Protein AF-Q5BWB6-F1 (afdb_monomer_lite)

Foldseek 3Di:
DDAAEAEAEDAFPADCVVPAAEDEFQHKYWYAYDPRQFPFQKKKKKQQDDPPDDGDQQDIDIFDKDDPDPPPPPNPCRGITTMDGRRDDFAKMKMWMFRHNDPDHDDPDSPDPPPRTRYMDIYGYADKDWDQPPPPDPDPDRDIDIDDPVPAADDDDDPVPQPDPVSNVVVCVVCVVVVHDD

Secondary structure (DSSP, 8-state):
-PPPEEEEEE-TTEE-TT--EEE-TT-EEEEEEPTTTTTSB-EEEE-PPPTTPPP-TT--EEEPEE---TT--TT--TT-EEEE------EEEEEEEESBS--PPPPSSTT---TT--EEEEEEEPPPEEE------SS----PEEE-GGG-------GGGS-SGGGHHHHHHHHHHTT---

Structure (mmCIF, N/CA/C/O backbone):
data_AF-Q5BWB6-F1
#
_entry.id   AF-Q5BWB6-F1
#
loop_
_atom_site.group_PDB
_atom_site.id
_atom_site.type_symbol
_atom_site.label_atom_id
_atom_site.label_alt_id
_atom_site.label_comp_id
_atom_site.label_asym_id
_atom_site.label_entity_id
_atom_site.label_seq_id
_atom_site.pdbx_PDB_ins_code
_atom_site.Cartn_x
_atom_site.Cartn_y
_atom_site.Cartn_z
_atom_site.occupancy
_atom_site.B_iso_or_equiv
_atom_site.auth_seq_id
_atom_site.auth_comp_id
_atom_site.auth_asym_id
_atom_site.auth_atom_id
_atom_site.pdbx_PDB_model_num
ATOM 1 N N . MET A 1 1 ? 14.080 -0.595 15.690 1.00 51.91 1 MET A N 1
ATOM 2 C CA . MET A 1 1 ? 13.269 -1.670 15.074 1.00 51.91 1 MET A CA 1
ATOM 3 C C . MET A 1 1 ? 13.956 -2.120 13.797 1.00 51.91 1 MET A C 1
ATOM 5 O O . MET A 1 1 ? 14.450 -1.269 13.067 1.00 51.91 1 MET A O 1
ATOM 9 N N . LYS A 1 2 ? 14.056 -3.432 13.559 1.00 59.72 2 LYS A N 1
ATOM 10 C CA . LYS A 1 2 ? 14.642 -3.988 12.332 1.00 59.72 2 LYS A CA 1
ATOM 11 C C . LYS A 1 2 ? 13.669 -3.706 11.182 1.00 59.72 2 LYS A C 1
ATOM 13 O O . LYS A 1 2 ? 12.521 -4.125 11.273 1.00 59.72 2 LYS A O 1
ATOM 18 N N . LYS A 1 3 ? 14.094 -2.961 10.158 1.00 76.19 3 LYS A N 1
ATOM 19 C CA . LYS A 1 3 ? 13.274 -2.755 8.955 1.00 76.19 3 LYS A CA 1
ATOM 20 C C . LYS A 1 3 ? 13.173 -4.086 8.219 1.00 76.19 3 LYS A C 1
ATOM 22 O O . LYS A 1 3 ? 14.201 -4.681 7.898 1.00 76.19 3 LYS A O 1
ATOM 27 N N . THR A 1 4 ? 11.954 -4.560 7.997 1.00 88.75 4 THR A N 1
ATOM 28 C CA . THR A 1 4 ? 11.714 -5.768 7.207 1.00 88.75 4 THR A CA 1
ATOM 29 C C . THR A 1 4 ? 11.654 -5.378 5.740 1.00 88.75 4 THR A C 1
ATOM 31 O O . THR A 1 4 ? 10.950 -4.435 5.374 1.00 88.75 4 THR A O 1
ATOM 34 N N . VAL A 1 5 ? 12.408 -6.098 4.914 1.00 91.69 5 VAL A N 1
ATOM 35 C CA . VAL A 1 5 ? 12.362 -5.961 3.459 1.00 91.69 5 VAL A CA 1
ATOM 36 C C . VAL A 1 5 ? 11.399 -7.014 2.927 1.00 91.69 5 VAL A C 1
ATOM 38 O O . VAL A 1 5 ? 11.580 -8.203 3.184 1.00 91.69 5 VAL A O 1
ATOM 41 N N . LEU A 1 6 ? 10.357 -6.568 2.236 1.00 93.38 6 LEU A N 1
ATOM 42 C CA . LEU A 1 6 ? 9.394 -7.417 1.546 1.00 93.38 6 LEU A CA 1
ATOM 43 C C . LEU A 1 6 ? 9.724 -7.417 0.060 1.00 93.38 6 LEU A C 1
ATOM 45 O O . LEU A 1 6 ? 9.994 -6.361 -0.507 1.00 93.38 6 LEU A O 1
ATOM 49 N N . GLN A 1 7 ? 9.683 -8.587 -0.564 1.00 93.81 7 GLN A N 1
ATOM 50 C CA . GLN A 1 7 ? 9.928 -8.735 -1.992 1.00 93.81 7 GLN A CA 1
ATOM 51 C C . GLN A 1 7 ? 8.616 -9.014 -2.715 1.00 93.81 7 GLN A C 1
ATOM 53 O O . GLN A 1 7 ? 7.799 -9.814 -2.258 1.00 93.81 7 GLN A O 1
ATOM 58 N N . TYR A 1 8 ? 8.425 -8.330 -3.834 1.00 93.44 8 TYR A N 1
ATOM 59 C CA . TYR A 1 8 ? 7.249 -8.418 -4.675 1.00 93.44 8 TYR A CA 1
ATOM 60 C C . TYR A 1 8 ? 7.669 -8.679 -6.115 1.00 93.44 8 TYR A C 1
ATOM 62 O O . TYR A 1 8 ? 8.419 -7.891 -6.679 1.00 93.44 8 TYR A O 1
ATOM 70 N N . LEU A 1 9 ? 7.203 -9.772 -6.708 1.00 94.31 9 LEU A N 1
ATOM 71 C CA . LEU A 1 9 ? 7.600 -10.160 -8.058 1.00 94.31 9 LEU A CA 1
ATOM 72 C C . LEU A 1 9 ? 6.699 -9.486 -9.105 1.00 94.31 9 LEU A C 1
ATOM 74 O O . LEU A 1 9 ? 5.478 -9.603 -9.032 1.00 94.31 9 LEU A O 1
ATOM 78 N N . LEU A 1 10 ? 7.304 -8.806 -10.077 1.00 94.44 10 LEU A N 1
ATOM 79 C CA . LEU A 1 10 ? 6.644 -8.209 -11.238 1.00 94.44 10 LEU A CA 1
ATOM 80 C C . LEU A 1 10 ? 6.817 -9.123 -12.447 1.00 94.44 10 LEU A C 1
ATOM 82 O O . LEU A 1 10 ? 7.947 -9.469 -12.763 1.00 94.44 10 LEU A O 1
ATOM 86 N N . TYR A 1 11 ? 5.741 -9.454 -13.157 1.00 94.00 11 TYR A N 1
ATOM 87 C CA . TYR A 1 11 ? 5.788 -10.262 -14.381 1.00 94.00 11 TYR A CA 1
ATOM 88 C C . TYR A 1 11 ? 4.931 -9.646 -15.491 1.00 94.00 11 TYR A C 1
ATOM 90 O O . TYR A 1 11 ? 4.009 -8.874 -15.227 1.00 94.00 11 TYR A O 1
ATOM 98 N N . ASP A 1 12 ? 5.243 -9.961 -16.744 1.00 92.56 12 ASP A N 1
ATOM 99 C CA . ASP A 1 12 ? 4.499 -9.454 -17.902 1.00 92.56 12 ASP A CA 1
ATOM 100 C C . ASP A 1 12 ? 3.038 -9.939 -17.903 1.00 92.56 12 ASP A C 1
ATOM 102 O O . ASP A 1 12 ? 2.755 -11.113 -17.661 1.00 92.56 12 ASP A O 1
ATOM 106 N N . GLY A 1 13 ? 2.097 -9.030 -18.163 1.00 89.50 13 GLY A N 1
ATOM 107 C CA . GLY A 1 13 ? 0.658 -9.292 -18.089 1.00 89.50 13 GLY A CA 1
ATOM 108 C C . GLY A 1 13 ? 0.094 -9.351 -16.665 1.00 89.50 13 GLY A C 1
ATOM 109 O O . GLY A 1 13 ? -1.034 -9.810 -16.477 1.00 89.50 13 GLY A O 1
ATOM 110 N N . MET A 1 14 ? 0.850 -8.913 -15.651 1.00 89.44 14 MET A N 1
ATOM 111 C CA . MET A 1 14 ? 0.393 -8.943 -14.263 1.00 89.44 14 MET A CA 1
ATOM 112 C C . MET A 1 14 ? -0.853 -8.076 -14.047 1.00 89.44 14 MET A C 1
ATOM 114 O O . MET A 1 14 ? -0.854 -6.875 -14.320 1.00 89.44 14 MET A O 1
ATOM 118 N N . ASN A 1 15 ? -1.881 -8.690 -13.463 1.00 87.69 15 ASN A N 1
ATOM 119 C CA . ASN A 1 15 ? -3.049 -8.017 -12.912 1.00 87.69 15 ASN A CA 1
ATOM 120 C C . ASN A 1 15 ? -3.309 -8.577 -11.508 1.00 87.69 15 ASN A C 1
ATOM 122 O O . ASN A 1 15 ? -3.576 -9.768 -11.344 1.00 87.69 15 ASN A O 1
ATOM 126 N N . THR A 1 16 ? -3.225 -7.723 -10.488 1.00 84.75 16 THR A N 1
ATOM 127 C CA . THR A 1 16 ? -3.430 -8.132 -9.090 1.00 84.75 16 THR A CA 1
ATOM 128 C C . THR A 1 16 ? -4.872 -7.970 -8.610 1.00 84.75 16 THR A C 1
ATOM 130 O O . THR A 1 16 ? -5.113 -7.917 -7.402 1.00 84.75 16 THR A O 1
ATOM 133 N N . GLU A 1 17 ? -5.847 -7.826 -9.507 1.00 82.19 17 GLU A N 1
ATOM 134 C CA . GLU A 1 17 ? -7.258 -7.821 -9.128 1.00 82.19 17 GLU A CA 1
ATOM 135 C C . GLU A 1 17 ? -7.615 -9.099 -8.350 1.00 82.19 17 GLU A C 1
ATOM 137 O O . GLU A 1 17 ? -7.312 -10.219 -8.753 1.00 82.19 17 GLU A O 1
ATOM 142 N N . GLY A 1 18 ? -8.222 -8.927 -7.173 1.00 80.06 18 GLY A N 1
ATOM 143 C CA . GLY A 1 18 ? -8.537 -10.031 -6.259 1.00 80.06 18 GLY A CA 1
ATOM 144 C C . GLY A 1 18 ? -7.373 -10.509 -5.381 1.00 80.06 18 GLY A C 1
ATOM 145 O O . GLY A 1 18 ? -7.599 -11.314 -4.480 1.00 80.06 18 GLY A O 1
ATOM 146 N N . GLN A 1 19 ? -6.155 -9.993 -5.571 1.00 86.25 19 GLN A N 1
ATOM 147 C CA . GLN A 1 19 ? -5.011 -10.252 -4.694 1.00 86.25 19 GLN A CA 1
ATOM 148 C C . GLN A 1 19 ? -4.751 -9.058 -3.771 1.00 86.25 19 GLN A C 1
ATOM 150 O O . GLN A 1 19 ? -4.897 -7.899 -4.159 1.00 86.25 19 GLN A O 1
ATOM 155 N N . LEU A 1 20 ? -4.363 -9.340 -2.525 1.00 83.06 20 LEU A N 1
ATOM 156 C CA . LEU A 1 20 ? -4.144 -8.315 -1.509 1.00 83.06 20 LEU A CA 1
ATOM 157 C C . LEU A 1 20 ? -2.726 -8.397 -0.947 1.00 83.06 20 LEU A C 1
ATOM 159 O O . LEU A 1 20 ? -2.406 -9.293 -0.167 1.00 83.06 20 LEU A O 1
ATOM 163 N N . PHE A 1 21 ? -1.900 -7.413 -1.291 1.00 88.56 21 PHE A N 1
ATOM 164 C CA . PHE A 1 21 ? -0.529 -7.308 -0.799 1.00 88.56 21 PHE A CA 1
ATOM 165 C C . PHE A 1 21 ? -0.454 -6.328 0.364 1.00 88.56 21 PHE A C 1
ATOM 167 O O . PHE A 1 21 ? -0.548 -5.117 0.175 1.00 88.56 21 PHE A O 1
ATOM 174 N N . ARG A 1 22 ? -0.325 -6.867 1.581 1.00 90.31 22 ARG A N 1
ATOM 175 C CA . ARG A 1 22 ? -0.344 -6.095 2.830 1.00 90.31 22 ARG A CA 1
ATOM 176 C C . ARG A 1 22 ? 1.064 -5.790 3.313 1.00 90.31 22 ARG A C 1
ATOM 178 O O . ARG A 1 22 ? 1.912 -6.676 3.385 1.00 90.31 22 ARG A O 1
ATOM 185 N N . ILE A 1 23 ? 1.294 -4.538 3.678 1.00 92.00 23 ILE A N 1
ATOM 186 C CA . ILE A 1 23 ? 2.577 -4.014 4.136 1.00 92.00 23 ILE A CA 1
ATOM 187 C C . ILE A 1 23 ? 2.344 -3.277 5.455 1.00 92.00 23 ILE A C 1
ATOM 189 O O . ILE A 1 23 ? 1.376 -2.534 5.594 1.00 92.00 23 ILE A O 1
ATOM 193 N N . LYS A 1 24 ? 3.245 -3.454 6.423 1.00 88.50 24 LYS A N 1
ATOM 194 C CA . LYS A 1 24 ? 3.260 -2.646 7.649 1.00 88.50 24 LYS A CA 1
ATOM 195 C C . LYS A 1 24 ? 4.065 -1.365 7.438 1.00 88.50 24 LYS A C 1
ATOM 197 O O . LYS A 1 24 ? 4.973 -1.334 6.605 1.00 88.50 24 LYS A O 1
ATOM 202 N N . LYS A 1 25 ? 3.766 -0.322 8.213 1.00 87.31 25 LYS A N 1
ATOM 203 C CA . LYS A 1 25 ? 4.573 0.907 8.224 1.00 87.31 25 LYS A CA 1
ATOM 204 C C . LYS A 1 25 ? 6.036 0.606 8.560 1.00 87.31 25 LYS A C 1
ATOM 206 O O . LYS A 1 25 ? 6.346 -0.413 9.172 1.00 87.31 25 LYS A O 1
ATOM 211 N N . ASP A 1 26 ? 6.929 1.480 8.108 1.00 86.31 26 ASP A N 1
ATOM 212 C CA . ASP A 1 26 ? 8.390 1.377 8.253 1.00 86.31 26 ASP A CA 1
ATOM 213 C C . ASP A 1 26 ? 9.072 0.184 7.551 1.00 86.31 26 ASP A C 1
ATOM 215 O O . ASP A 1 26 ? 10.309 0.106 7.542 1.00 86.31 26 ASP A O 1
ATOM 219 N N . ASN A 1 27 ? 8.312 -0.707 6.906 1.00 90.44 27 ASN A N 1
ATOM 220 C CA . ASN A 1 27 ? 8.870 -1.716 6.011 1.00 90.44 27 ASN A CA 1
ATOM 221 C C . ASN A 1 27 ? 9.424 -1.078 4.729 1.00 90.44 27 ASN A C 1
ATOM 223 O O . ASN A 1 27 ? 9.098 0.053 4.358 1.00 90.44 27 ASN A O 1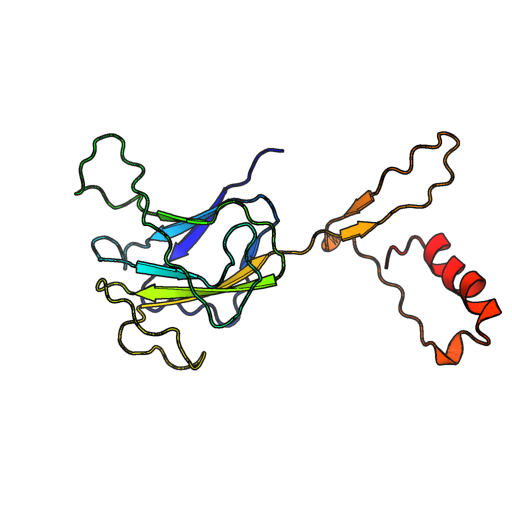
ATOM 227 N N . VAL A 1 28 ? 10.267 -1.844 4.043 1.00 93.38 28 VAL A N 1
ATOM 228 C CA . VAL A 1 28 ? 10.767 -1.528 2.704 1.00 93.38 28 VAL A CA 1
ATOM 229 C C . VAL A 1 28 ? 10.202 -2.560 1.739 1.00 93.38 28 VAL A C 1
ATOM 231 O O . VAL A 1 28 ? 10.162 -3.743 2.073 1.00 93.38 28 VAL A O 1
ATOM 234 N N . VAL A 1 29 ? 9.763 -2.123 0.560 1.00 95.00 29 VAL A N 1
ATOM 235 C CA . VAL A 1 29 ? 9.280 -3.026 -0.493 1.00 95.00 29 VAL A CA 1
ATOM 236 C C . VAL A 1 29 ? 10.232 -2.981 -1.673 1.00 95.00 29 VAL A C 1
ATOM 238 O O . VAL A 1 29 ? 10.532 -1.903 -2.188 1.00 95.00 29 VAL A O 1
ATOM 241 N N . HIS A 1 30 ? 10.690 -4.154 -2.091 1.00 95.69 30 HIS A N 1
ATOM 242 C CA . HIS A 1 30 ? 11.462 -4.379 -3.305 1.00 95.69 30 HIS A CA 1
ATOM 243 C C . HIS A 1 30 ? 10.555 -5.017 -4.345 1.00 95.69 30 HIS A C 1
ATOM 245 O O . HIS A 1 30 ? 10.078 -6.130 -4.145 1.00 95.69 30 HIS A O 1
ATOM 251 N N . PHE A 1 31 ? 10.316 -4.316 -5.445 1.00 95.56 31 PHE A N 1
ATOM 252 C CA . PHE A 1 31 ? 9.642 -4.867 -6.611 1.00 95.56 31 PHE A CA 1
ATOM 253 C C . PHE A 1 31 ? 10.703 -5.458 -7.539 1.00 95.56 31 PHE A C 1
ATOM 255 O O . PHE A 1 31 ? 11.465 -4.715 -8.155 1.00 95.56 31 PHE A O 1
ATOM 262 N N . ILE A 1 32 ? 10.788 -6.782 -7.579 1.00 94.94 32 ILE A N 1
ATOM 263 C CA . ILE A 1 32 ? 11.793 -7.552 -8.313 1.00 94.94 32 ILE A CA 1
ATOM 264 C C . ILE A 1 32 ? 11.220 -7.951 -9.667 1.00 94.94 32 ILE A C 1
ATOM 266 O O . ILE A 1 32 ? 1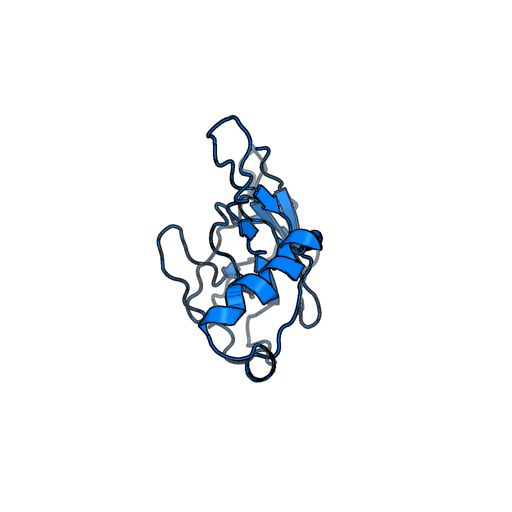0.041 -8.290 -9.769 1.00 94.94 32 ILE A O 1
ATOM 270 N N . LEU A 1 33 ? 12.054 -7.913 -10.699 1.00 93.88 33 LEU A N 1
ATOM 271 C CA . LEU A 1 33 ? 11.676 -8.328 -12.044 1.00 93.88 33 LEU A CA 1
ATOM 272 C C . LEU A 1 33 ? 11.672 -9.859 -12.160 1.00 93.88 33 LEU A C 1
ATOM 274 O O . LEU A 1 33 ? 12.647 -10.519 -11.812 1.00 93.88 33 LEU A O 1
ATOM 278 N N . ASP A 1 34 ? 10.581 -10.421 -12.668 1.00 93.94 34 ASP A N 1
ATOM 279 C CA . ASP A 1 34 ? 10.514 -11.808 -13.126 1.00 93.94 34 ASP A CA 1
ATOM 280 C C . ASP A 1 34 ? 11.285 -11.995 -14.439 1.00 93.94 34 ASP A C 1
ATOM 282 O O . ASP A 1 34 ? 11.522 -11.036 -15.174 1.00 93.94 34 ASP A O 1
ATOM 286 N N . VAL A 1 35 ? 11.602 -13.249 -14.778 1.00 91.00 35 VAL A N 1
ATOM 287 C CA . VAL A 1 35 ? 12.258 -13.646 -16.035 1.00 91.00 35 VAL A CA 1
ATOM 288 C C . VAL A 1 35 ? 11.597 -13.065 -17.288 1.00 91.00 35 VAL A C 1
ATOM 290 O O . VAL A 1 35 ? 12.292 -12.792 -18.262 1.00 91.00 35 VAL A O 1
ATOM 293 N N . SER A 1 36 ? 10.282 -12.829 -17.259 1.00 91.75 36 SER A N 1
ATOM 294 C CA . SER A 1 36 ? 9.526 -12.196 -18.349 1.00 91.75 36 SER A CA 1
ATOM 295 C C . SER A 1 36 ? 9.876 -10.722 -18.603 1.00 91.75 36 SER A C 1
ATOM 297 O O . SER A 1 36 ? 9.576 -10.204 -19.678 1.00 91.75 36 SER A O 1
ATOM 299 N N . LEU A 1 37 ? 10.510 -10.045 -17.643 1.00 90.94 37 LEU A N 1
ATOM 300 C CA . LEU A 1 37 ? 10.859 -8.622 -17.695 1.00 90.94 37 LEU A CA 1
ATOM 301 C C . LEU A 1 37 ? 12.376 -8.370 -17.710 1.00 90.94 37 LEU A C 1
ATOM 303 O O . LEU A 1 37 ? 12.812 -7.223 -17.831 1.00 90.94 37 LEU A O 1
ATOM 307 N N . ILE A 1 38 ? 13.198 -9.414 -17.586 1.00 88.06 38 ILE A N 1
ATOM 308 C CA . ILE A 1 38 ? 14.660 -9.284 -17.597 1.00 88.06 38 ILE A CA 1
ATOM 309 C C . ILE A 1 38 ? 15.131 -8.863 -18.993 1.00 88.06 38 ILE A C 1
ATOM 311 O O . ILE A 1 38 ? 14.723 -9.423 -20.007 1.00 88.06 38 ILE A O 1
ATOM 315 N N . GLY A 1 39 ? 16.007 -7.858 -19.047 1.00 84.94 39 GLY A N 1
ATOM 316 C CA . GLY A 1 39 ? 16.492 -7.270 -20.300 1.00 84.94 39 GLY A CA 1
ATOM 317 C C . GLY A 1 39 ? 15.518 -6.285 -20.958 1.00 84.94 39 GLY A C 1
ATOM 318 O O . GLY A 1 39 ? 15.886 -5.636 -21.937 1.00 84.94 39 GLY A O 1
ATOM 319 N N . CYS A 1 40 ? 14.306 -6.124 -20.419 1.00 89.62 40 CYS A N 1
ATOM 320 C CA . CYS A 1 40 ? 13.370 -5.087 -20.837 1.00 89.62 40 CYS A CA 1
ATOM 321 C C . CYS A 1 40 ? 13.711 -3.730 -20.198 1.00 89.6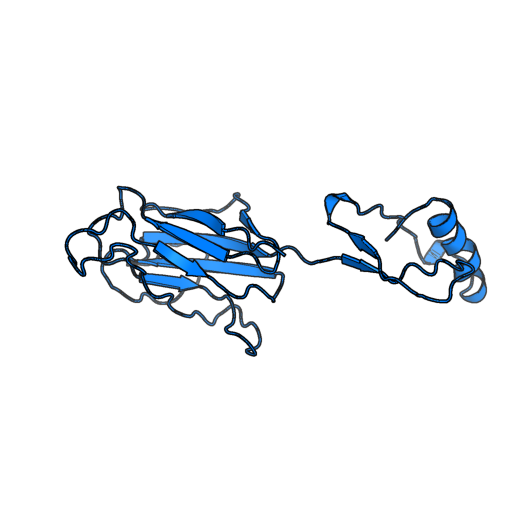2 40 CYS A C 1
ATOM 323 O O . CYS A 1 40 ? 14.306 -3.654 -19.121 1.00 89.62 40 CYS A O 1
ATOM 325 N N . ASN A 1 41 ? 13.288 -2.638 -20.842 1.00 90.94 41 ASN A N 1
ATOM 326 C CA . ASN A 1 41 ? 13.421 -1.293 -20.286 1.00 90.94 41 ASN A CA 1
ATOM 327 C C . ASN A 1 41 ? 12.209 -0.989 -19.394 1.00 90.94 41 ASN A C 1
ATOM 329 O O . ASN A 1 41 ? 11.256 -0.331 -19.811 1.00 90.94 41 ASN A O 1
ATOM 333 N N . VAL A 1 42 ? 12.210 -1.553 -18.185 1.00 93.44 42 VAL A N 1
ATOM 334 C CA . VAL A 1 42 ? 11.065 -1.455 -17.276 1.00 93.44 42 VAL A CA 1
ATOM 335 C C . VAL A 1 42 ? 11.025 -0.088 -16.599 1.00 93.44 42 VAL A C 1
ATOM 337 O O . VAL A 1 42 ? 12.012 0.338 -16.000 1.00 93.44 42 VAL A O 1
ATOM 340 N N . ARG A 1 43 ? 9.864 0.573 -16.631 1.00 95.19 43 ARG A N 1
ATOM 341 C CA . ARG A 1 43 ? 9.599 1.802 -15.863 1.00 95.19 43 ARG A CA 1
ATOM 342 C C . ARG A 1 43 ? 8.422 1.588 -14.935 1.00 95.19 43 ARG A C 1
ATOM 344 O O . ARG A 1 43 ? 7.388 1.088 -15.367 1.00 95.19 43 ARG A O 1
ATOM 351 N N . PHE A 1 44 ? 8.577 1.963 -13.669 1.00 96.00 44 PHE A N 1
ATOM 352 C CA . PHE A 1 44 ? 7.617 1.659 -12.612 1.00 96.00 44 PHE A CA 1
ATOM 353 C C . PHE A 1 44 ? 7.025 2.929 -12.019 1.00 96.00 44 PHE A C 1
ATOM 355 O O . PHE A 1 44 ? 7.755 3.814 -11.575 1.00 96.00 44 PHE A O 1
ATOM 362 N N . PHE A 1 45 ? 5.700 2.985 -11.937 1.00 95.81 45 PHE A N 1
ATOM 363 C CA . PHE A 1 45 ? 4.953 4.146 -11.476 1.00 95.81 45 PHE A CA 1
ATOM 364 C C . PHE A 1 45 ? 4.026 3.765 -10.326 1.00 95.81 45 PHE A C 1
ATOM 366 O O . PHE A 1 45 ? 3.324 2.759 -10.387 1.00 95.81 45 PHE A O 1
ATOM 373 N N . ILE A 1 46 ? 3.979 4.587 -9.279 1.00 95.38 46 ILE A N 1
ATOM 374 C CA . ILE A 1 46 ? 3.145 4.352 -8.095 1.00 95.38 46 ILE A CA 1
ATOM 375 C C . ILE A 1 46 ? 2.537 5.657 -7.584 1.00 95.38 46 ILE A C 1
ATOM 377 O O . ILE A 1 46 ? 3.199 6.692 -7.580 1.00 95.38 46 ILE A O 1
ATOM 381 N N . ASN A 1 47 ? 1.293 5.614 -7.108 1.00 94.88 47 ASN A N 1
ATOM 382 C CA . ASN A 1 47 ? 0.617 6.780 -6.519 1.00 94.88 47 ASN A CA 1
ATOM 383 C C . ASN A 1 47 ? 0.849 6.941 -5.006 1.00 94.88 47 ASN A C 1
ATOM 385 O O . ASN A 1 47 ? 0.115 7.653 -4.317 1.00 94.88 47 ASN A O 1
ATOM 389 N N . TYR A 1 48 ? 1.857 6.258 -4.465 1.00 94.94 48 TYR A N 1
ATOM 390 C CA . TYR A 1 48 ? 2.271 6.441 -3.083 1.00 94.94 48 TYR A CA 1
ATOM 391 C C . TYR A 1 48 ? 2.938 7.819 -2.943 1.00 94.94 48 TYR A C 1
ATOM 393 O O . TYR A 1 48 ? 3.886 8.095 -3.689 1.00 94.94 48 TYR A O 1
ATOM 401 N N . PRO A 1 49 ? 2.472 8.678 -2.016 1.00 92.94 49 PRO A N 1
ATOM 402 C CA . PRO A 1 49 ? 2.956 10.046 -1.906 1.00 92.94 49 PRO A CA 1
ATOM 403 C C . PRO A 1 49 ? 4.416 10.069 -1.468 1.00 92.94 49 PRO A C 1
ATOM 405 O O . PRO A 1 49 ? 4.866 9.222 -0.694 1.00 92.94 49 PRO A O 1
ATOM 408 N N . ASP A 1 50 ? 5.157 11.069 -1.931 1.00 88.44 50 ASP A N 1
ATOM 409 C CA . ASP A 1 50 ? 6.486 11.298 -1.386 1.00 88.44 50 ASP A CA 1
ATOM 410 C C . ASP A 1 50 ? 6.415 11.873 0.037 1.00 88.44 50 ASP A C 1
ATOM 412 O O . ASP A 1 50 ? 5.370 12.350 0.492 1.00 88.44 50 ASP A O 1
ATOM 416 N N . SER A 1 51 ? 7.528 11.809 0.767 1.00 84.88 51 SER A N 1
ATOM 417 C CA . SER A 1 51 ? 7.574 12.248 2.163 1.00 84.88 51 SER A CA 1
ATOM 418 C C . SER A 1 51 ? 7.131 13.709 2.308 1.00 84.88 51 SER A C 1
ATOM 420 O O . SER A 1 51 ? 7.736 14.611 1.739 1.00 84.88 51 SER A O 1
ATOM 422 N N . GLY A 1 52 ? 6.091 13.946 3.113 1.00 82.56 52 GLY A N 1
ATOM 423 C CA . GLY A 1 52 ? 5.545 15.285 3.362 1.00 82.56 52 GLY A CA 1
ATOM 424 C C . GLY A 1 52 ? 4.526 15.775 2.326 1.00 82.56 52 GLY A C 1
ATOM 425 O O . GLY A 1 52 ? 3.991 16.868 2.490 1.00 82.56 52 GLY A O 1
ATOM 426 N N . VAL A 1 53 ? 4.212 14.979 1.298 1.00 88.25 53 VAL A N 1
ATOM 427 C CA . VAL A 1 53 ? 3.197 15.310 0.288 1.00 88.25 53 VAL A CA 1
ATOM 428 C C . VAL A 1 53 ? 1.856 14.661 0.643 1.00 88.25 53 VAL A C 1
ATOM 430 O O . VAL A 1 53 ? 1.789 13.522 1.107 1.00 88.25 53 VAL A O 1
ATOM 433 N N . SER A 1 54 ? 0.754 15.379 0.419 1.00 91.19 54 SER A N 1
ATOM 434 C CA . SER A 1 54 ? -0.594 14.824 0.571 1.00 91.19 54 SER A CA 1
ATOM 435 C C . SER A 1 54 ? -0.876 13.764 -0.497 1.00 91.19 54 SER A C 1
ATOM 437 O O . SER A 1 54 ? -0.620 13.997 -1.678 1.00 91.19 54 SER A O 1
ATOM 439 N N . PHE A 1 55 ? -1.482 12.642 -0.112 1.00 93.88 55 PHE A N 1
ATOM 440 C CA . PHE A 1 55 ? -1.897 11.617 -1.068 1.00 93.88 55 PHE A CA 1
ATOM 441 C C . PHE A 1 55 ? -2.953 12.141 -2.054 1.00 93.88 55 PHE A C 1
ATOM 443 O O . PHE A 1 55 ? -3.986 12.674 -1.647 1.00 93.88 55 PHE A O 1
ATOM 450 N N . LYS A 1 56 ? -2.720 11.907 -3.350 1.00 92.88 56 LYS A N 1
ATOM 451 C CA . LYS A 1 56 ? -3.680 12.140 -4.432 1.00 92.88 56 LYS A CA 1
ATOM 452 C C . LYS A 1 56 ? -3.726 10.917 -5.341 1.00 92.88 56 LYS A C 1
ATOM 454 O O . LYS A 1 56 ? -2.729 10.535 -5.938 1.00 92.88 56 LYS A O 1
ATOM 459 N N . ARG A 1 57 ? -4.912 10.319 -5.479 1.00 90.44 57 ARG A N 1
ATOM 460 C CA . ARG A 1 57 ? -5.107 9.043 -6.194 1.00 90.44 57 ARG A CA 1
ATOM 461 C C . ARG A 1 57 ? -4.659 9.075 -7.663 1.00 90.44 57 ARG A C 1
ATOM 463 O O . ARG A 1 57 ? -4.256 8.035 -8.176 1.00 90.44 57 ARG A O 1
ATOM 470 N N . SER A 1 58 ? -4.774 10.231 -8.315 1.00 89.81 58 SER A N 1
ATOM 471 C CA . SER A 1 58 ? -4.468 10.447 -9.734 1.00 89.81 58 SER A CA 1
ATOM 472 C C . SER A 1 58 ? -3.014 10.828 -10.012 1.00 89.81 58 SER A C 1
ATOM 474 O O . SER A 1 58 ? -2.631 10.898 -11.175 1.00 89.81 58 SER A O 1
ATOM 476 N N . GLU A 1 59 ? -2.213 11.110 -8.983 1.00 91.75 59 GLU A N 1
ATOM 477 C CA . GLU A 1 59 ? -0.819 11.519 -9.151 1.00 91.75 59 GLU A CA 1
ATOM 478 C C . GLU A 1 59 ? 0.100 10.322 -8.923 1.00 91.75 59 GLU A C 1
ATOM 480 O O . GLU A 1 59 ? 0.020 9.653 -7.895 1.00 91.75 59 GLU A O 1
ATOM 485 N N . TYR A 1 60 ? 0.968 10.055 -9.896 1.00 93.44 60 TYR A N 1
ATOM 486 C CA . TYR A 1 60 ? 1.924 8.955 -9.862 1.00 93.44 60 TYR A CA 1
ATOM 487 C C . TYR A 1 60 ? 3.337 9.510 -9.912 1.00 93.44 60 TYR A C 1
ATOM 489 O O . TYR A 1 60 ? 3.607 10.484 -10.614 1.00 93.44 60 TYR A O 1
ATOM 497 N N . ARG A 1 61 ? 4.241 8.850 -9.196 1.00 93.44 61 ARG A N 1
ATOM 498 C CA . ARG A 1 61 ? 5.678 9.074 -9.308 1.00 93.44 61 ARG A CA 1
ATOM 499 C C . ARG A 1 61 ? 6.353 7.844 -9.876 1.00 93.44 61 ARG A C 1
ATOM 501 O O . ARG A 1 61 ? 5.917 6.720 -9.627 1.00 93.44 61 ARG A O 1
ATOM 508 N N . GLU A 1 62 ? 7.433 8.075 -10.599 1.00 95.38 62 GLU A N 1
ATOM 509 C CA . GLU A 1 62 ? 8.301 7.014 -11.082 1.00 95.38 62 GLU A CA 1
ATOM 510 C C . GLU A 1 62 ? 9.271 6.583 -9.976 1.00 95.38 62 GLU A C 1
ATOM 512 O O . GLU A 1 62 ? 9.826 7.425 -9.265 1.00 95.38 62 GLU A O 1
ATOM 517 N N . LEU A 1 63 ? 9.462 5.274 -9.812 1.00 95.38 63 LEU A N 1
ATOM 518 C CA . LEU A 1 63 ? 10.534 4.727 -8.986 1.00 95.38 63 LEU A CA 1
ATOM 519 C C . LEU A 1 63 ? 11.736 4.402 -9.867 1.00 95.38 63 LEU A C 1
ATOM 521 O O . LEU A 1 63 ? 11.598 3.835 -10.949 1.00 95.38 63 LEU A O 1
ATOM 525 N N . HIS A 1 64 ? 12.928 4.724 -9.374 1.00 92.62 64 HIS A N 1
ATOM 526 C CA . HIS A 1 64 ? 14.165 4.389 -10.066 1.00 92.62 64 HIS A CA 1
ATOM 527 C C . HIS A 1 64 ? 14.502 2.906 -9.912 1.00 92.62 64 HIS A C 1
ATOM 529 O O . HIS A 1 64 ? 14.336 2.323 -8.836 1.00 92.62 64 HIS A O 1
ATOM 535 N N . LEU A 1 65 ? 14.994 2.317 -11.001 1.00 91.75 65 LEU A N 1
ATOM 536 C CA . LEU A 1 65 ? 15.511 0.958 -11.011 1.00 91.75 65 LEU A CA 1
ATOM 537 C C . LEU A 1 65 ? 16.878 0.934 -10.322 1.00 91.75 65 LEU A C 1
ATOM 539 O O . LEU A 1 65 ? 17.801 1.633 -10.739 1.00 91.75 65 LEU A O 1
ATOM 543 N N . ASN A 1 66 ? 17.008 0.126 -9.275 1.00 90.94 66 ASN A N 1
ATOM 544 C CA . ASN A 1 66 ? 18.268 -0.085 -8.578 1.00 90.94 66 ASN A CA 1
ATOM 545 C C . ASN A 1 66 ? 18.948 -1.344 -9.111 1.00 90.94 66 ASN A C 1
ATOM 547 O O . ASN A 1 66 ? 18.302 -2.380 -9.262 1.00 90.94 66 ASN A O 1
ATOM 551 N N . ASN A 1 67 ? 20.259 -1.257 -9.334 1.00 86.62 67 ASN A N 1
ATOM 552 C CA . ASN A 1 67 ? 21.110 -2.399 -9.649 1.00 86.62 67 ASN A CA 1
ATOM 553 C C . ASN A 1 67 ? 22.046 -2.656 -8.451 1.00 86.62 67 ASN A C 1
ATOM 555 O O . ASN A 1 67 ? 22.850 -1.778 -8.121 1.00 86.62 67 ASN A O 1
ATOM 559 N N . PRO A 1 68 ? 21.931 -3.804 -7.757 1.00 81.38 68 PRO A N 1
ATOM 560 C CA . PRO A 1 68 ? 22.756 -4.109 -6.591 1.00 81.38 68 PRO A CA 1
ATOM 561 C C . PRO A 1 68 ? 24.189 -4.540 -6.942 1.00 81.38 68 PRO A C 1
ATOM 563 O O . PRO A 1 68 ? 25.022 -4.615 -6.036 1.00 81.38 68 PRO A O 1
ATOM 566 N N . THR A 1 69 ? 24.503 -4.819 -8.212 1.00 77.06 69 THR A N 1
ATOM 567 C CA . THR A 1 69 ? 25.805 -5.346 -8.629 1.00 77.06 69 THR A CA 1
ATOM 568 C C . THR A 1 69 ? 26.913 -4.294 -8.425 1.00 77.06 69 THR A C 1
ATOM 570 O O . THR A 1 69 ? 26.936 -3.266 -9.108 1.00 77.06 69 THR A O 1
ATOM 573 N N . PRO A 1 70 ? 27.909 -4.542 -7.544 1.00 62.75 70 PRO A N 1
ATOM 574 C CA . PRO A 1 70 ? 28.920 -3.545 -7.162 1.00 62.75 70 PRO A CA 1
ATOM 575 C C . PRO A 1 70 ? 29.871 -3.118 -8.290 1.00 62.75 70 PRO A C 1
ATOM 577 O O . PRO A 1 70 ? 30.604 -2.143 -8.151 1.00 62.75 70 PRO A O 1
ATOM 580 N N . SER A 1 71 ? 29.925 -3.872 -9.392 1.00 61.62 71 SER A N 1
ATOM 581 C CA . SER A 1 71 ? 30.949 -3.720 -10.434 1.00 61.62 71 SER A CA 1
ATOM 582 C C . SER A 1 71 ? 30.576 -2.779 -11.584 1.00 61.62 71 SER A C 1
ATOM 584 O O . SER A 1 71 ? 31.325 -2.718 -12.556 1.00 61.62 71 SER A O 1
ATOM 586 N N . GLY A 1 72 ? 29.436 -2.078 -11.533 1.00 54.97 72 GLY A N 1
ATOM 587 C CA . GLY A 1 72 ? 29.034 -1.133 -12.590 1.00 54.97 72 GLY A CA 1
ATOM 588 C C . GLY A 1 72 ? 28.860 -1.772 -13.978 1.00 54.97 72 GLY A C 1
ATOM 589 O O . GLY A 1 72 ? 28.807 -1.076 -14.991 1.00 54.97 72 GLY A O 1
ATOM 590 N N . LYS A 1 73 ? 28.789 -3.108 -14.047 1.00 62.81 73 LYS A N 1
ATOM 591 C CA . LYS A 1 73 ? 28.547 -3.849 -15.283 1.00 62.81 73 LYS A CA 1
ATOM 592 C C . LYS A 1 73 ? 27.058 -3.790 -15.582 1.00 62.81 73 LYS A C 1
ATOM 594 O O . LYS A 1 73 ? 26.297 -4.624 -15.117 1.00 62.81 73 LYS A O 1
ATOM 599 N N . HIS A 1 74 ? 26.672 -2.827 -16.410 1.00 60.88 74 HIS A N 1
ATOM 600 C CA . HIS A 1 74 ? 25.288 -2.578 -16.831 1.00 60.88 74 HIS A CA 1
ATOM 601 C C . HIS A 1 74 ? 24.594 -3.783 -17.513 1.00 60.88 74 HIS A C 1
ATOM 603 O O . HIS A 1 74 ? 23.388 -3.755 -17.741 1.00 60.88 74 HIS A O 1
ATOM 609 N N . LEU A 1 75 ? 25.363 -4.823 -17.861 1.00 68.12 75 LEU A N 1
ATOM 610 C CA . LEU A 1 75 ? 24.898 -6.068 -18.476 1.00 68.12 75 LEU A CA 1
ATOM 611 C C . LEU A 1 75 ? 24.303 -7.060 -17.465 1.00 68.12 75 LEU A C 1
ATOM 613 O O . LEU A 1 75 ? 23.528 -7.926 -17.860 1.00 68.12 75 LEU A O 1
ATOM 617 N N . ASP A 1 76 ? 24.661 -6.952 -16.184 1.00 74.19 76 ASP A N 1
ATOM 618 C CA . ASP A 1 76 ? 24.111 -7.802 -15.130 1.00 74.19 76 ASP A CA 1
ATOM 619 C C . ASP A 1 76 ? 22.866 -7.134 -14.540 1.00 74.19 76 ASP A C 1
ATOM 621 O O . ASP A 1 76 ? 22.965 -6.167 -13.787 1.00 74.19 76 ASP A O 1
ATOM 625 N N . CYS A 1 77 ? 21.691 -7.585 -14.978 1.00 74.56 77 CYS A N 1
ATOM 626 C CA . CYS A 1 77 ? 20.398 -6.966 -14.671 1.00 74.56 77 CYS A CA 1
ATOM 627 C C . CYS A 1 77 ? 19.401 -7.924 -14.002 1.00 74.56 77 CYS A C 1
ATOM 629 O O . CYS A 1 77 ? 18.237 -7.562 -13.828 1.00 74.56 77 CYS A O 1
ATOM 631 N N . PHE A 1 78 ? 19.846 -9.127 -13.626 1.00 80.69 78 PHE A N 1
ATOM 632 C CA . PHE A 1 78 ? 18.991 -10.173 -13.056 1.00 80.69 78 PHE A CA 1
ATOM 633 C C . PHE A 1 78 ? 18.483 -9.820 -11.655 1.00 80.69 78 PHE A C 1
ATOM 635 O O . PHE A 1 78 ? 17.355 -10.154 -11.312 1.00 80.69 78 PHE A O 1
ATOM 642 N N . ASP A 1 79 ? 19.285 -9.081 -10.886 1.00 85.69 79 ASP A N 1
ATOM 643 C CA . ASP A 1 79 ? 18.962 -8.683 -9.514 1.00 85.69 79 ASP A CA 1
ATOM 644 C C . ASP A 1 79 ? 18.392 -7.258 -9.427 1.00 85.69 79 ASP A C 1
ATOM 646 O O . ASP A 1 79 ? 18.350 -6.664 -8.348 1.00 85.69 79 ASP A O 1
ATOM 650 N N . ASN A 1 80 ? 17.980 -6.665 -10.551 1.00 90.56 80 ASN A N 1
ATOM 651 C CA . ASN A 1 80 ? 17.429 -5.315 -10.553 1.00 90.56 80 ASN A CA 1
ATOM 652 C C . ASN A 1 80 ? 16.073 -5.261 -9.830 1.00 90.56 80 ASN A C 1
ATOM 654 O O . ASN A 1 80 ? 15.218 -6.135 -9.993 1.00 90.56 80 ASN A O 1
ATOM 658 N N . TYR A 1 81 ? 15.846 -4.189 -9.070 1.00 94.12 81 TYR A N 1
ATOM 659 C CA . TYR A 1 81 ? 14.594 -3.987 -8.339 1.00 94.12 81 TYR A CA 1
ATOM 660 C C . TYR A 1 81 ? 14.215 -2.511 -8.227 1.00 94.12 81 TYR A C 1
ATOM 662 O O . TYR A 1 81 ? 15.072 -1.628 -8.160 1.00 94.12 81 TYR A O 1
ATOM 670 N N . PHE A 1 82 ? 12.917 -2.235 -8.136 1.00 95.94 82 PHE A N 1
ATOM 671 C CA . PHE A 1 82 ? 12.414 -0.933 -7.698 1.00 95.94 82 PHE A CA 1
ATOM 672 C C . PHE A 1 82 ? 12.200 -0.941 -6.196 1.00 95.94 82 PHE A C 1
ATOM 674 O O . PHE A 1 82 ? 11.837 -1.960 -5.610 1.00 95.94 82 PHE A O 1
ATOM 681 N N . GLU A 1 83 ? 12.396 0.204 -5.557 1.00 95.38 83 GLU A N 1
ATOM 682 C CA . GLU A 1 83 ? 12.351 0.277 -4.105 1.00 95.38 83 GLU A CA 1
ATOM 683 C C . GLU A 1 83 ? 11.401 1.357 -3.600 1.00 95.38 83 GLU A C 1
ATOM 685 O O . GLU A 1 83 ? 11.522 2.534 -3.939 1.00 95.38 83 GLU A O 1
ATOM 690 N N . LEU A 1 84 ? 10.495 0.951 -2.711 1.00 94.25 84 LEU A N 1
ATOM 691 C CA . LEU A 1 84 ? 9.654 1.850 -1.936 1.00 94.25 84 LEU A CA 1
ATOM 692 C C . LEU A 1 84 ? 10.129 1.871 -0.477 1.00 94.25 84 LEU A C 1
ATOM 694 O O . LEU A 1 84 ? 10.006 0.888 0.257 1.00 94.25 84 LEU A O 1
ATOM 698 N N . LYS A 1 85 ? 10.665 3.021 -0.063 1.00 91.88 85 LYS A N 1
ATOM 699 C CA . LYS A 1 85 ? 11.148 3.311 1.296 1.00 91.88 85 LYS A CA 1
ATOM 700 C C . LYS A 1 85 ? 10.215 4.286 2.019 1.00 91.88 85 LYS A C 1
ATOM 702 O O . LYS A 1 85 ? 9.414 4.975 1.395 1.00 91.88 85 LYS A O 1
ATOM 707 N N . ASN A 1 86 ? 10.403 4.393 3.337 1.00 88.19 86 ASN A N 1
ATOM 708 C CA . ASN A 1 86 ? 9.765 5.394 4.203 1.00 88.19 86 ASN A CA 1
ATOM 709 C C . ASN A 1 86 ? 8.227 5.349 4.149 1.00 88.19 86 ASN A C 1
ATOM 711 O O . ASN A 1 86 ? 7.557 6.369 3.986 1.00 88.19 86 ASN A O 1
ATOM 715 N N . ILE A 1 87 ? 7.673 4.143 4.286 1.00 90.50 87 ILE A N 1
ATOM 716 C CA . ILE A 1 87 ? 6.229 3.912 4.277 1.00 90.50 87 ILE A CA 1
ATOM 717 C C . ILE A 1 87 ? 5.620 4.408 5.599 1.00 90.50 87 ILE A C 1
ATOM 719 O O . ILE A 1 87 ? 5.754 3.759 6.634 1.00 90.50 87 ILE A O 1
ATOM 723 N N . SER A 1 88 ? 4.955 5.561 5.553 1.00 88.81 88 SER A N 1
ATOM 724 C CA . SER A 1 88 ? 4.360 6.267 6.695 1.00 88.81 88 SER A CA 1
ATOM 725 C C . SER A 1 88 ? 2.843 6.453 6.569 1.00 88.81 88 SER A C 1
ATOM 727 O O . SER A 1 88 ? 2.136 6.488 7.582 1.00 88.81 88 SER A O 1
ATOM 729 N N . VAL A 1 89 ? 2.326 6.539 5.340 1.00 91.31 89 VAL A N 1
ATOM 730 C CA . VAL A 1 89 ? 0.903 6.751 5.058 1.00 91.31 89 VAL A CA 1
ATOM 731 C C . VAL A 1 89 ? 0.215 5.398 4.886 1.00 91.31 89 VAL A C 1
ATOM 733 O O . VAL A 1 89 ? 0.610 4.596 4.043 1.00 91.31 89 VAL A O 1
ATOM 736 N N . CYS A 1 90 ? -0.824 5.144 5.684 1.00 91.94 90 CYS A N 1
ATOM 737 C CA . CYS A 1 90 ? -1.677 3.965 5.532 1.00 91.94 90 CYS A CA 1
ATOM 738 C C . CYS A 1 90 ? -2.735 4.188 4.446 1.00 91.94 90 CYS A C 1
ATOM 740 O O . CYS A 1 90 ? -3.249 5.296 4.291 1.00 91.94 90 CYS A O 1
ATOM 742 N N . GLY A 1 91 ? -3.088 3.132 3.719 1.00 92.69 91 GLY A N 1
ATOM 743 C CA . GLY A 1 91 ? -4.051 3.218 2.626 1.00 92.69 91 GLY A CA 1
ATOM 744 C C . GLY A 1 91 ? -3.825 2.171 1.545 1.00 92.69 91 GLY A C 1
ATOM 745 O O . GLY A 1 91 ? -3.043 1.239 1.711 1.00 92.69 91 GLY A O 1
ATOM 746 N N . SER A 1 92 ? -4.527 2.332 0.426 1.00 93.25 92 SER A N 1
ATOM 747 C CA . SER A 1 92 ? -4.375 1.494 -0.763 1.00 93.25 92 SER A CA 1
ATOM 748 C C . SER A 1 92 ? -3.773 2.322 -1.890 1.00 93.25 92 SER A C 1
ATOM 750 O O . SER A 1 92 ? -4.335 3.354 -2.272 1.00 93.25 92 SER A O 1
ATOM 752 N N . PHE A 1 93 ? -2.646 1.851 -2.413 1.00 94.19 93 PHE A N 1
ATOM 753 C CA . PHE A 1 93 ? -1.856 2.533 -3.426 1.00 94.19 93 PHE A CA 1
ATOM 754 C C . PHE A 1 93 ? -1.766 1.666 -4.672 1.00 94.19 93 PHE A C 1
ATOM 756 O O . PHE A 1 93 ? -1.517 0.465 -4.591 1.00 94.19 93 PHE A O 1
ATOM 763 N N . HIS A 1 94 ? -2.011 2.289 -5.813 1.00 94.00 94 HIS A N 1
ATOM 764 C CA . HIS A 1 94 ? -1.960 1.664 -7.121 1.00 94.00 94 HIS A CA 1
ATOM 765 C C . HIS A 1 94 ? -0.575 1.854 -7.725 1.00 94.00 94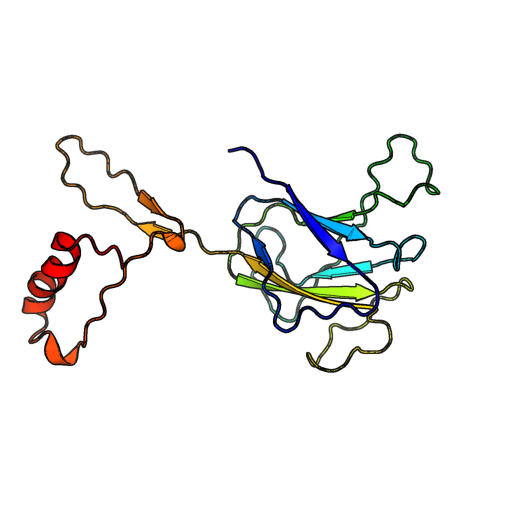 HIS A C 1
ATOM 767 O O . HIS A 1 94 ? 0.008 2.939 -7.614 1.00 94.00 94 HIS A O 1
ATOM 773 N N . PHE A 1 95 ? -0.091 0.828 -8.408 1.00 94.12 95 PHE A N 1
ATOM 774 C CA . PHE A 1 95 ? 1.108 0.899 -9.219 1.00 94.12 95 PHE A CA 1
ATOM 775 C C . PHE A 1 95 ? 0.874 0.264 -10.590 1.00 94.12 95 PHE A C 1
ATOM 777 O O . PHE A 1 95 ? 0.009 -0.594 -10.759 1.00 94.12 95 PHE A O 1
ATOM 784 N N . TYR A 1 96 ? 1.660 0.689 -11.567 1.00 94.19 96 TYR A N 1
ATOM 785 C CA . TYR A 1 96 ? 1.718 0.095 -12.897 1.00 94.19 96 TYR A CA 1
ATOM 786 C C . TYR A 1 96 ? 3.135 0.220 -13.448 1.00 94.19 96 TYR A C 1
ATOM 788 O O . TYR A 1 96 ? 3.938 1.011 -12.949 1.00 94.19 96 TYR A O 1
ATOM 796 N N . PHE A 1 97 ? 3.456 -0.564 -14.468 1.00 94.81 97 PHE A N 1
ATOM 797 C CA . PHE A 1 97 ? 4.753 -0.487 -15.125 1.00 94.81 97 PHE A CA 1
ATOM 798 C C . PHE A 1 97 ? 4.650 -0.781 -16.619 1.00 94.81 97 PHE A C 1
ATOM 800 O O . PHE A 1 97 ? 3.737 -1.475 -17.072 1.00 94.81 97 PHE A O 1
ATOM 807 N N . SER A 1 98 ? 5.599 -0.243 -17.377 1.00 94.38 98 SER A N 1
ATOM 808 C CA . SER A 1 98 ? 5.828 -0.542 -18.793 1.00 94.38 98 SER A CA 1
ATOM 809 C C . SER A 1 98 ? 7.103 -1.372 -18.939 1.00 94.38 98 SER A C 1
ATOM 811 O O . SER A 1 98 ? 7.924 -1.407 -18.023 1.00 94.38 98 SER A O 1
ATOM 813 N N . LYS A 1 99 ? 7.278 -2.051 -20.077 1.00 92.06 99 LYS A N 1
ATOM 814 C CA . LYS A 1 99 ? 8.478 -2.866 -20.376 1.00 92.06 99 LYS A CA 1
ATOM 815 C C . LYS A 1 99 ? 9.307 -2.346 -21.558 1.00 92.06 99 LYS A C 1
ATOM 817 O O . LYS A 1 99 ? 10.412 -2.819 -21.804 1.00 92.06 99 LYS A O 1
ATOM 822 N N . ASP A 1 100 ? 8.779 -1.379 -22.298 1.00 90.25 100 ASP A N 1
ATOM 823 C CA . ASP A 1 100 ? 9.360 -0.798 -23.513 1.00 90.25 100 ASP A CA 1
ATOM 824 C C . ASP A 1 100 ? 10.033 0.568 -23.271 1.00 90.25 100 ASP A C 1
ATOM 826 O O . ASP A 1 100 ? 10.526 1.200 -24.204 1.00 90.25 100 ASP A O 1
ATOM 830 N N . GLY A 1 101 ? 10.081 1.034 -22.021 1.00 87.56 101 GLY A N 1
ATOM 831 C CA . GLY A 1 101 ? 10.607 2.347 -21.645 1.00 87.56 101 GLY A CA 1
ATOM 832 C C . GLY A 1 101 ? 9.614 3.497 -21.822 1.00 87.56 101 GLY A C 1
ATOM 833 O O . GLY A 1 101 ? 9.953 4.653 -21.535 1.00 87.56 101 GLY A O 1
ATOM 834 N N . SER A 1 102 ? 8.385 3.214 -22.260 1.00 89.19 102 SER A N 1
ATOM 835 C CA . SER A 1 102 ? 7.332 4.223 -22.348 1.00 89.19 102 SER A CA 1
ATOM 836 C C . SER A 1 102 ? 6.901 4.695 -20.952 1.00 89.19 102 SER A C 1
ATOM 838 O O . SER A 1 102 ? 7.024 3.976 -19.961 1.00 89.19 102 SER A O 1
ATOM 840 N N . ALA A 1 103 ? 6.412 5.931 -20.856 1.00 87.12 103 ALA A N 1
ATOM 841 C CA . ALA A 1 103 ? 5.674 6.421 -19.690 1.00 87.12 103 ALA A CA 1
ATOM 842 C C . ALA A 1 103 ? 4.213 6.600 -20.109 1.00 87.12 103 ALA A C 1
ATOM 844 O O . ALA A 1 103 ? 3.820 7.725 -20.431 1.00 87.12 103 ALA A O 1
AT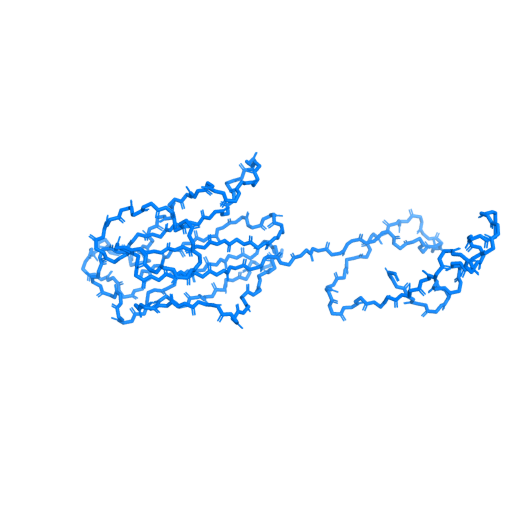OM 845 N N . PRO A 1 104 ? 3.439 5.502 -20.209 1.00 83.50 104 PRO A N 1
ATOM 846 C CA . PRO A 1 104 ? 2.046 5.593 -20.605 1.00 83.50 104 PRO A CA 1
ATOM 847 C C . PRO A 1 104 ? 1.280 6.424 -19.576 1.00 83.50 104 PRO A C 1
ATOM 849 O O . PRO A 1 104 ? 1.681 6.541 -18.413 1.00 83.50 104 PRO A O 1
ATOM 852 N N . HIS A 1 105 ? 0.179 7.028 -20.015 1.00 81.94 105 HIS A N 1
ATOM 853 C CA . HIS A 1 105 ? -0.689 7.734 -19.088 1.00 81.94 105 HIS A CA 1
ATOM 854 C C . HIS A 1 105 ? -1.198 6.767 -18.007 1.00 81.94 105 HIS A C 1
ATOM 856 O O . HIS A 1 105 ? -1.336 5.568 -18.256 1.00 81.94 105 HIS A O 1
ATOM 862 N N . PRO A 1 106 ? -1.449 7.260 -16.780 1.00 78.94 106 PRO A N 1
ATOM 863 C CA . PRO A 1 106 ? -2.008 6.411 -15.747 1.00 78.94 106 PRO A CA 1
ATOM 864 C C . PRO A 1 106 ? -3.347 5.844 -16.223 1.00 78.94 106 PRO A C 1
ATOM 866 O O . PRO A 1 106 ? -4.163 6.627 -16.718 1.00 78.94 106 PRO A O 1
ATOM 869 N N . PRO A 1 107 ? -3.607 4.541 -16.026 1.00 72.31 107 PRO A N 1
ATOM 870 C CA . PRO A 1 107 ? -4.806 3.914 -16.559 1.00 72.31 107 PRO A CA 1
ATOM 871 C C . PRO A 1 107 ? -6.058 4.619 -16.025 1.00 72.31 107 PRO A C 1
ATOM 873 O O . PRO A 1 107 ? -6.261 4.705 -14.807 1.00 72.31 107 PRO A O 1
ATOM 876 N N . LEU A 1 108 ? -6.900 5.132 -16.931 1.00 65.31 108 LEU A N 1
ATOM 877 C CA . LEU A 1 108 ? -8.150 5.819 -16.567 1.00 65.31 108 LEU A CA 1
ATOM 878 C C . LEU A 1 108 ? -9.201 4.841 -16.012 1.00 65.31 108 LEU A C 1
ATOM 880 O O . LEU A 1 108 ? -10.099 5.233 -15.265 1.00 65.31 108 LEU A O 1
ATOM 884 N N . SER A 1 109 ? -9.082 3.563 -16.379 1.00 58.41 109 SER A N 1
ATOM 885 C CA . SER A 1 109 ? -9.984 2.466 -16.033 1.00 58.41 109 SER A CA 1
ATOM 886 C C . SER A 1 109 ? -9.180 1.249 -15.577 1.00 58.41 109 SER A C 1
ATOM 888 O O . SER A 1 109 ? -8.183 0.893 -16.196 1.00 58.41 109 SER A O 1
ATOM 890 N N . LYS A 1 110 ? -9.641 0.569 -14.519 1.00 54.59 110 LYS A N 1
ATOM 891 C CA . LYS A 1 110 ? -9.000 -0.646 -13.977 1.00 54.59 110 LYS A CA 1
ATOM 892 C C . LYS A 1 110 ? -9.000 -1.826 -14.959 1.00 54.59 110 LYS A C 1
ATOM 894 O O . LYS A 1 110 ? -8.224 -2.753 -14.792 1.00 54.59 110 LYS A O 1
ATOM 899 N N . THR A 1 111 ? -9.875 -1.785 -15.963 1.00 51.03 111 THR A N 1
ATOM 900 C CA . THR A 1 111 ? -10.222 -2.936 -16.807 1.00 51.03 111 THR A CA 1
ATOM 901 C C . THR A 1 111 ? -9.543 -2.931 -18.176 1.00 51.03 111 THR A C 1
ATOM 903 O O . THR A 1 111 ? -9.675 -3.903 -18.915 1.00 51.03 111 THR A O 1
ATOM 906 N N . CYS A 1 112 ? -8.823 -1.864 -18.528 1.00 50.94 112 CYS A N 1
ATOM 907 C CA . CYS A 1 112 ? -8.148 -1.750 -19.816 1.00 50.94 112 CYS A CA 1
ATOM 908 C C . CYS A 1 112 ? -6.641 -1.659 -19.572 1.00 50.94 112 CYS A C 1
ATOM 910 O O . CYS A 1 112 ? -6.161 -0.649 -19.062 1.00 50.94 112 CYS A O 1
ATOM 912 N N . LEU A 1 113 ? -5.897 -2.707 -19.935 1.00 61.44 113 LEU A N 1
ATOM 913 C CA . LEU A 1 113 ? -4.464 -2.575 -20.190 1.00 61.44 113 LEU A CA 1
ATOM 914 C C . LEU A 1 113 ? -4.327 -1.589 -21.355 1.00 61.44 113 LEU A C 1
ATOM 916 O O . LEU A 1 113 ? -4.587 -1.942 -22.504 1.00 61.44 113 LEU A O 1
ATOM 920 N N . GLU A 1 114 ? -4.047 -0.327 -21.036 1.00 67.56 114 GLU A N 1
ATOM 921 C CA . GLU A 1 114 ? -3.770 0.694 -22.042 1.00 67.56 114 GLU A CA 1
ATOM 922 C C . GLU A 1 114 ? -2.494 0.320 -22.807 1.00 67.56 114 GLU A C 1
ATOM 924 O O . GLU A 1 114 ? -1.611 -0.365 -22.277 1.00 67.56 114 GLU A O 1
ATOM 929 N N . GLU A 1 115 ? -2.401 0.751 -24.066 1.00 72.00 115 GLU A N 1
ATOM 930 C CA . GLU A 1 115 ? -1.227 0.492 -24.900 1.00 72.00 115 GLU A CA 1
ATOM 931 C C . GLU A 1 115 ? 0.048 0.959 -24.172 1.00 72.00 115 GLU A C 1
ATOM 933 O O . GLU A 1 115 ? 0.179 2.124 -23.798 1.00 72.00 115 GLU A O 1
ATOM 938 N N . GLY A 1 116 ? 0.978 0.030 -23.927 1.00 80.44 116 GLY A N 1
ATOM 939 C CA . GLY A 1 116 ? 2.248 0.297 -23.238 1.00 80.44 116 GLY A CA 1
ATOM 940 C C . GLY A 1 116 ? 2.293 -0.087 -21.753 1.00 80.44 116 GLY A C 1
ATOM 941 O O . GLY A 1 116 ? 3.384 -0.145 -21.182 1.00 80.44 116 GLY A O 1
ATOM 942 N N . ILE A 1 117 ? 1.164 -0.423 -21.116 1.00 89.62 117 ILE A N 1
ATOM 943 C CA . ILE A 1 117 ? 1.167 -0.969 -19.748 1.00 89.62 117 ILE A CA 1
ATOM 944 C C . ILE A 1 117 ? 1.434 -2.478 -19.806 1.00 89.62 117 ILE A C 1
ATOM 946 O O . ILE A 1 117 ? 0.663 -3.237 -20.386 1.00 89.62 117 ILE A O 1
ATOM 950 N N . ALA A 1 118 ? 2.526 -2.917 -19.180 1.00 91.69 118 ALA A N 1
ATOM 951 C CA . ALA A 1 118 ? 2.908 -4.327 -19.087 1.00 91.69 118 ALA A CA 1
ATOM 952 C C . ALA A 1 118 ? 2.263 -5.033 -17.884 1.00 91.69 118 ALA A C 1
ATOM 954 O O . ALA A 1 118 ? 2.062 -6.243 -17.913 1.00 91.69 118 ALA A O 1
ATOM 955 N N . GLY A 1 119 ? 1.911 -4.294 -16.832 1.00 92.25 119 GLY A N 1
ATOM 956 C CA . GLY A 1 119 ? 1.187 -4.833 -15.688 1.00 92.25 119 GLY A CA 1
ATOM 957 C C . GLY A 1 119 ? 0.801 -3.761 -14.676 1.00 92.25 119 GLY A C 1
ATOM 958 O O . GLY A 1 119 ? 1.337 -2.648 -14.680 1.00 92.25 119 GLY A O 1
ATOM 959 N N . SER A 1 120 ? -0.145 -4.095 -13.803 1.00 92.69 120 SER A N 1
ATOM 960 C CA . SER A 1 120 ? -0.644 -3.199 -12.761 1.00 92.69 120 SER A CA 1
ATOM 961 C C . SER A 1 120 ? -1.073 -3.950 -11.505 1.00 92.69 120 SER A C 1
ATOM 963 O O . SER A 1 120 ? -1.322 -5.160 -11.511 1.00 92.69 120 SER A O 1
ATOM 965 N N . GLY A 1 121 ? -1.143 -3.223 -10.392 1.00 92.25 121 GLY A N 1
ATOM 966 C CA . GLY A 1 121 ? -1.583 -3.801 -9.139 1.00 92.25 121 GLY A CA 1
ATOM 967 C C . GLY A 1 121 ? -1.742 -2.820 -7.992 1.00 92.25 121 GLY A C 1
ATOM 968 O O . GLY A 1 121 ? -1.583 -1.606 -8.130 1.00 92.25 121 GLY A O 1
ATOM 969 N N . TYR A 1 122 ? -2.083 -3.369 -6.829 1.00 92.88 122 TYR A N 1
ATOM 970 C CA . TYR A 1 122 ? -2.294 -2.604 -5.606 1.00 92.88 122 TYR A CA 1
ATOM 971 C C . TYR A 1 122 ? -1.441 -3.126 -4.459 1.00 92.88 122 TYR A C 1
ATOM 973 O O . TYR A 1 122 ? -1.349 -4.328 -4.215 1.00 92.88 122 TYR A O 1
ATOM 981 N N . ILE A 1 123 ? -0.903 -2.186 -3.690 1.00 93.44 123 ILE A N 1
ATOM 982 C CA . ILE A 1 123 ? -0.353 -2.444 -2.367 1.00 93.44 123 ILE A CA 1
ATOM 983 C C . ILE A 1 123 ? -1.252 -1.811 -1.304 1.00 93.44 123 ILE A C 1
ATOM 985 O O . ILE A 1 123 ? -1.835 -0.743 -1.509 1.00 93.44 123 ILE A O 1
ATOM 989 N N . MET A 1 124 ? -1.374 -2.468 -0.157 1.00 93.50 124 MET A N 1
ATOM 990 C CA . MET A 1 124 ? -2.144 -1.985 0.981 1.00 93.50 124 MET A CA 1
ATOM 991 C C . MET A 1 124 ? -1.220 -1.814 2.179 1.00 93.50 124 MET A C 1
ATOM 993 O O . MET A 1 124 ? -0.568 -2.759 2.613 1.00 93.50 124 MET A O 1
ATOM 997 N N . VAL A 1 125 ? -1.145 -0.593 2.695 1.00 93.19 125 VAL A N 1
ATOM 998 C CA . VAL A 1 125 ? -0.382 -0.273 3.898 1.00 93.19 125 VAL A CA 1
ATOM 999 C C . VAL A 1 125 ? -1.340 -0.286 5.077 1.00 93.19 125 VAL A C 1
ATOM 1001 O O . VAL A 1 125 ? -2.224 0.573 5.171 1.00 93.19 125 VAL A O 1
ATOM 1004 N N . ASP A 1 126 ? -1.152 -1.260 5.962 1.00 90.31 126 ASP A N 1
ATOM 1005 C CA . ASP A 1 126 ? -1.992 -1.449 7.137 1.00 90.31 126 ASP A CA 1
ATOM 1006 C C . ASP A 1 126 ? -1.870 -0.240 8.092 1.00 90.31 126 ASP A C 1
ATOM 1008 O O . ASP A 1 126 ? -0.772 0.291 8.306 1.00 90.31 126 ASP A O 1
ATOM 1012 N N . PRO A 1 127 ? -2.987 0.234 8.671 1.00 87.50 127 PRO A N 1
ATOM 1013 C CA . PRO A 1 127 ? -2.944 1.213 9.745 1.00 87.50 127 PRO A CA 1
ATOM 1014 C C . PRO A 1 127 ? -2.423 0.578 11.040 1.00 87.50 127 PRO A C 1
ATOM 1016 O O . PRO A 1 127 ? -2.714 -0.578 11.347 1.00 87.50 127 PRO A O 1
ATOM 1019 N N . ASP A 1 128 ? -1.719 1.379 11.836 1.00 81.25 128 ASP A N 1
ATOM 1020 C CA . ASP A 1 128 ? -1.363 1.005 13.203 1.00 81.25 128 ASP A CA 1
ATOM 1021 C C . ASP A 1 128 ? -2.478 1.456 14.144 1.00 81.25 128 ASP A C 1
ATOM 1023 O O . ASP A 1 128 ? -2.866 2.628 14.119 1.00 81.25 128 ASP A O 1
ATOM 1027 N N . PHE A 1 129 ? -2.955 0.560 15.007 1.00 76.50 129 PHE A N 1
ATOM 1028 C CA . PHE A 1 129 ? -3.890 0.930 16.061 1.00 76.50 129 PHE A CA 1
ATOM 1029 C C . PHE A 1 129 ? -3.118 1.310 17.316 1.00 76.50 129 PHE A C 1
ATOM 1031 O O . PHE A 1 129 ? -2.321 0.538 17.857 1.00 76.50 129 PHE A O 1
ATOM 1038 N N . THR A 1 130 ? -3.363 2.529 17.782 1.00 72.69 130 THR A N 1
ATOM 1039 C CA . THR A 1 130 ? -2.809 3.039 19.031 1.00 72.69 130 THR A CA 1
ATOM 1040 C C . THR A 1 130 ? -3.953 3.479 19.921 1.00 72.69 130 THR A C 1
ATOM 1042 O O . THR A 1 130 ? -4.694 4.390 19.558 1.00 72.69 130 THR A O 1
ATOM 1045 N N . GLY A 1 131 ? -4.079 2.859 21.089 1.00 63.75 131 GLY A N 1
ATOM 1046 C CA . GLY A 1 131 ? -4.982 3.322 22.132 1.00 63.75 131 GLY A CA 1
ATOM 1047 C C . GLY A 1 131 ? -4.213 3.764 23.363 1.00 63.75 131 GLY A C 1
ATOM 1048 O O . GLY A 1 131 ? -3.225 3.147 23.767 1.00 63.75 131 GLY A O 1
ATOM 1049 N N . THR A 1 132 ? -4.696 4.814 24.012 1.00 56.56 132 THR A N 1
ATOM 1050 C CA . THR A 1 132 ? -4.378 5.070 25.414 1.00 56.56 132 THR A CA 1
ATOM 1051 C C . THR A 1 132 ? -5.171 4.082 26.250 1.00 56.56 132 THR A C 1
ATOM 1053 O O . THR A 1 132 ? -6.368 4.264 26.461 1.00 56.56 132 THR A O 1
ATOM 1056 N N . GLN A 1 133 ? -4.528 3.017 26.725 1.00 52.41 133 GLN A N 1
ATOM 1057 C CA . GLN A 1 133 ? -5.142 2.233 27.783 1.00 52.41 133 GLN A CA 1
ATOM 1058 C C . GLN A 1 133 ? -5.116 3.116 29.038 1.00 52.41 133 GLN A C 1
ATOM 1060 O O . GLN A 1 133 ? -4.041 3.454 29.536 1.00 52.41 133 GLN A O 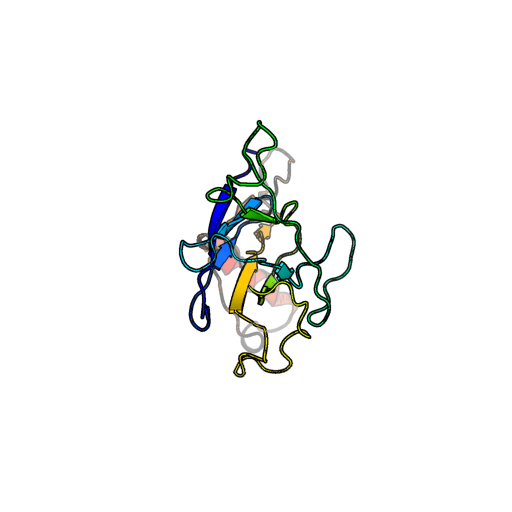1
ATOM 1065 N N . VAL A 1 134 ? -6.283 3.535 29.532 1.00 49.97 134 VAL A N 1
ATOM 1066 C CA . VAL A 1 134 ? -6.409 4.188 30.844 1.00 49.97 134 VAL A CA 1
ATOM 1067 C C . VAL A 1 134 ? -6.268 3.096 31.904 1.00 49.97 134 VAL A C 1
ATOM 1069 O O . VAL A 1 134 ? -7.208 2.746 32.608 1.00 49.97 134 VAL A O 1
ATOM 1072 N N . VAL A 1 135 ? -5.089 2.482 31.988 1.00 46.78 135 VAL A N 1
ATOM 1073 C CA . VAL A 1 135 ? -4.760 1.659 33.147 1.00 46.78 135 VAL A CA 1
ATOM 1074 C C . VAL A 1 135 ? -4.483 2.651 34.265 1.00 46.78 135 VAL A C 1
ATOM 1076 O O . VAL A 1 135 ? -3.448 3.314 34.269 1.00 46.78 135 VAL A O 1
ATOM 1079 N N . LYS A 1 136 ? -5.411 2.768 35.220 1.00 42.72 136 LYS A N 1
ATOM 1080 C CA . LYS A 1 136 ? -5.128 3.339 36.546 1.00 42.72 136 LYS A CA 1
ATOM 1081 C C . LYS A 1 136 ? -4.194 2.379 37.297 1.00 42.72 136 LYS A C 1
ATOM 1083 O O . LYS A 1 136 ? -4.580 1.748 38.271 1.00 42.72 136 LYS A O 1
ATOM 1088 N N . GLY A 1 137 ? -2.980 2.204 36.788 1.00 43.25 137 GLY A N 1
ATOM 1089 C CA . GLY A 1 137 ? -1.891 1.563 37.504 1.00 43.25 137 GLY A CA 1
ATOM 1090 C C . GLY A 1 137 ? -1.261 2.590 38.433 1.00 43.25 137 GLY A C 1
ATOM 1091 O O . GLY A 1 137 ? -1.124 3.756 38.072 1.00 43.25 137 GLY A O 1
ATOM 1092 N N . THR A 1 138 ? -0.866 2.159 39.626 1.00 45.22 138 THR A N 1
ATOM 1093 C CA . THR A 1 138 ? -0.280 2.973 40.708 1.00 45.22 138 THR A CA 1
ATOM 1094 C C . THR A 1 138 ? 0.980 3.760 40.299 1.00 45.22 138 THR A C 1
ATOM 1096 O O . THR A 1 138 ? 1.437 4.631 41.031 1.00 45.22 138 THR A O 1
ATOM 1099 N N . SER A 1 139 ? 1.539 3.500 39.116 1.00 47.16 139 SER A N 1
ATOM 1100 C CA . SER A 1 139 ? 2.583 4.306 38.486 1.00 47.16 139 SER A CA 1
ATOM 1101 C C . SER A 1 139 ? 1.977 5.137 37.352 1.00 47.16 139 SER A C 1
ATOM 1103 O O . SER A 1 139 ? 1.549 4.565 36.351 1.00 47.16 139 SER A O 1
ATOM 1105 N N . GLY A 1 140 ? 1.974 6.466 37.493 1.00 44.91 140 GLY A N 1
ATOM 1106 C CA . GLY A 1 140 ? 1.373 7.458 36.582 1.00 44.91 140 GLY A CA 1
ATOM 1107 C C . GLY A 1 140 ? 1.941 7.548 35.157 1.00 44.91 140 GLY A C 1
ATOM 1108 O O . GLY A 1 140 ? 1.923 8.622 34.564 1.00 44.91 140 GLY A O 1
ATOM 1109 N N . ASN A 1 141 ? 2.420 6.443 34.588 1.00 42.94 141 ASN A N 1
ATOM 1110 C CA . ASN A 1 141 ? 2.880 6.357 33.211 1.00 42.94 141 ASN A CA 1
ATOM 1111 C C . ASN A 1 141 ? 1.775 5.743 32.348 1.00 42.94 141 ASN A C 1
ATOM 1113 O O . ASN A 1 141 ? 1.577 4.528 32.319 1.00 42.94 141 ASN A O 1
ATOM 1117 N N . SER A 1 142 ? 1.065 6.596 31.617 1.00 47.25 142 SER A N 1
ATOM 1118 C CA . SER A 1 142 ? 0.137 6.207 30.555 1.00 47.25 142 SER A CA 1
ATOM 1119 C C . SER A 1 142 ? 0.934 5.681 29.355 1.00 47.25 142 SER A C 1
ATOM 1121 O O . SER A 1 142 ? 1.280 6.414 28.432 1.00 47.25 142 SER A O 1
ATOM 1123 N N . CYS A 1 143 ? 1.279 4.393 29.370 1.00 46.25 143 CYS A N 1
ATOM 1124 C CA . CYS A 1 143 ? 1.904 3.741 28.222 1.00 46.25 143 CYS A CA 1
ATOM 1125 C C . CYS A 1 143 ? 0.811 3.356 27.214 1.00 46.25 143 CYS A C 1
ATOM 1127 O O . CYS A 1 143 ? 0.003 2.464 27.473 1.00 46.25 143 CYS A O 1
ATOM 1129 N N . GLY A 1 144 ? 0.750 4.054 26.077 1.00 57.19 144 GLY A N 1
ATOM 1130 C CA . GLY A 1 144 ? -0.165 3.705 24.990 1.00 57.19 144 GLY A CA 1
ATOM 1131 C C . GLY A 1 144 ? 0.113 2.287 24.487 1.00 57.19 144 GLY A C 1
ATOM 1132 O O . GLY A 1 144 ? 1.245 1.961 24.123 1.00 57.19 144 GLY A O 1
ATOM 1133 N N . LYS A 1 145 ? -0.914 1.434 24.457 1.00 66.38 145 LYS A N 1
ATOM 1134 C CA . LYS A 1 145 ? -0.795 0.081 23.912 1.00 66.38 145 LYS A CA 1
ATOM 1135 C C . LYS A 1 145 ? -0.953 0.179 22.398 1.00 66.38 145 LYS A C 1
ATOM 1137 O O . LYS A 1 145 ? -1.963 0.681 21.907 1.00 66.38 145 LYS A O 1
ATOM 1142 N N . LYS A 1 146 ? 0.053 -0.286 21.658 1.00 68.75 146 LYS A N 1
ATOM 1143 C CA . LYS A 1 146 ? -0.064 -0.524 20.215 1.00 68.75 146 LYS A CA 1
ATOM 1144 C C . LYS A 1 146 ? -0.560 -1.949 20.000 1.00 68.75 146 LYS A C 1
ATOM 1146 O O . LYS A 1 146 ? -0.074 -2.859 20.675 1.00 68.75 146 LYS A O 1
ATOM 1151 N N . TRP A 1 147 ? -1.503 -2.149 19.088 1.00 75.19 147 TRP A N 1
ATOM 1152 C CA . TRP A 1 147 ? -1.937 -3.487 18.691 1.00 75.19 147 TRP A CA 1
ATOM 1153 C C . TRP A 1 147 ? -2.042 -3.611 17.174 1.00 75.19 147 TRP A C 1
ATOM 1155 O O . TRP A 1 147 ? -2.339 -2.650 16.467 1.00 75.19 147 TRP A O 1
ATOM 1165 N N . ASP A 1 148 ? -1.772 -4.820 16.685 1.00 76.12 148 ASP A N 1
ATOM 1166 C CA . ASP A 1 148 ? -2.021 -5.193 15.297 1.00 76.12 148 ASP A CA 1
ATOM 1167 C C . ASP A 1 148 ? -3.531 -5.377 15.066 1.00 76.12 148 ASP A C 1
ATOM 1169 O O . ASP A 1 148 ? -4.284 -5.683 15.995 1.00 76.12 148 ASP A O 1
ATOM 1173 N N . LEU A 1 149 ? -3.967 -5.282 13.806 1.00 79.50 149 LEU A N 1
ATOM 1174 C CA . LEU A 1 149 ? -5.347 -5.564 13.380 1.00 79.50 149 LEU A CA 1
ATOM 1175 C C . LEU A 1 149 ? -5.885 -6.918 13.870 1.00 79.50 149 LEU A C 1
ATOM 1177 O O . LEU A 1 149 ? -7.073 -7.043 14.143 1.00 79.50 149 LEU A O 1
ATOM 1181 N N . SER A 1 150 ? -5.021 -7.925 14.011 1.00 80.94 150 SER A N 1
ATOM 1182 C CA . SER A 1 150 ? -5.396 -9.253 14.515 1.00 80.94 150 SER A CA 1
ATOM 1183 C C . SER A 1 150 ? -5.793 -9.264 15.993 1.00 80.94 150 SER A C 1
ATOM 1185 O O . SER A 1 150 ? -6.403 -10.224 16.447 1.00 80.94 150 SER A O 1
ATOM 1187 N N . GLY A 1 151 ? -5.416 -8.233 16.754 1.00 80.75 151 GLY A N 1
ATOM 1188 C CA . GLY A 1 151 ? -5.734 -8.096 18.173 1.00 80.75 151 GLY A CA 1
ATOM 1189 C C . GLY A 1 151 ? -6.980 -7.258 18.454 1.00 80.75 151 GLY A C 1
ATOM 1190 O O . GLY A 1 151 ? -7.242 -6.970 19.620 1.00 80.75 151 GLY A O 1
ATOM 1191 N N . VAL A 1 152 ? -7.710 -6.817 17.426 1.00 85.62 152 VAL A N 1
ATOM 1192 C CA . VAL A 1 152 ? -8.916 -5.994 17.591 1.00 85.62 152 VAL A CA 1
ATOM 1193 C C . VAL A 1 152 ? -10.088 -6.868 18.032 1.00 85.62 152 VAL A C 1
ATOM 1195 O O . VAL A 1 152 ? -10.411 -7.862 17.384 1.00 85.62 152 VAL A O 1
ATOM 1198 N N . VAL A 1 153 ? -10.743 -6.466 19.118 1.00 89.06 153 VAL A N 1
ATOM 1199 C CA . VAL A 1 153 ? -11.965 -7.080 19.642 1.00 89.06 153 VAL A CA 1
ATOM 1200 C C . VAL A 1 153 ? -13.006 -5.973 19.765 1.00 89.06 153 VAL A C 1
ATOM 1202 O O . VAL A 1 153 ? -12.869 -5.081 20.603 1.00 89.06 153 VAL A O 1
ATOM 1205 N N . LEU A 1 154 ? -14.011 -6.029 18.889 1.00 90.69 154 LEU A N 1
ATOM 1206 C CA . LEU A 1 154 ? -15.003 -4.975 18.673 1.00 90.69 154 LEU A CA 1
ATOM 1207 C C . LEU A 1 154 ? -16.322 -5.289 19.386 1.00 90.69 154 LEU A C 1
ATOM 1209 O O . LEU A 1 154 ? -16.881 -6.367 19.175 1.00 90.69 154 LEU A O 1
ATOM 1213 N N . GLN A 1 155 ? -16.864 -4.322 20.129 1.00 92.81 155 GLN A N 1
ATOM 1214 C CA . GLN A 1 155 ? -18.234 -4.368 20.645 1.00 92.81 155 GLN A CA 1
ATOM 1215 C C . GLN A 1 155 ? -19.130 -3.382 19.887 1.00 92.81 155 GLN A C 1
ATOM 1217 O O . GLN A 1 155 ? -18.958 -2.168 19.942 1.00 92.81 155 GLN A O 1
ATOM 1222 N N . SER A 1 156 ? -20.150 -3.900 19.201 1.00 94.25 156 SER A N 1
ATOM 1223 C CA . SER A 1 156 ? -21.117 -3.058 18.486 1.00 94.25 156 SER A CA 1
ATOM 1224 C C . SER A 1 156 ? -22.258 -2.607 19.399 1.00 94.25 156 SER A C 1
ATOM 1226 O O . SER A 1 156 ? -22.916 -3.431 20.033 1.00 94.25 156 SER A O 1
ATOM 1228 N N . TYR A 1 157 ? -22.548 -1.305 19.401 1.00 93.06 157 TYR A N 1
ATOM 1229 C CA . TYR A 1 157 ? -23.676 -0.719 20.127 1.00 93.06 157 TYR A CA 1
ATOM 1230 C C . TYR A 1 157 ? -24.692 -0.092 19.171 1.00 93.06 157 TYR A C 1
ATOM 1232 O O . TYR A 1 157 ? -24.339 0.606 18.222 1.00 93.06 157 TYR A O 1
ATOM 1240 N N . LEU A 1 158 ? -25.979 -0.290 19.458 1.00 94.62 158 LEU A N 1
ATOM 1241 C CA . LEU A 1 158 ? -27.063 0.439 18.801 1.00 94.62 158 LEU A CA 1
ATOM 1242 C C . LEU A 1 158 ? -27.390 1.685 19.624 1.00 94.62 158 LEU A C 1
ATOM 1244 O O . LEU A 1 158 ? -27.962 1.571 20.706 1.00 94.62 158 LEU A O 1
ATOM 1248 N N . SER A 1 159 ? -27.082 2.872 19.096 1.00 93.81 159 SER A N 1
ATOM 1249 C CA . SER A 1 159 ? -27.259 4.152 19.805 1.00 93.81 159 SER A CA 1
ATOM 1250 C C . SER A 1 159 ? -28.680 4.368 20.335 1.00 93.81 159 SER A C 1
ATOM 1252 O O . SER A 1 159 ? -28.858 4.810 21.466 1.00 93.81 159 SER A O 1
ATOM 1254 N N . LYS A 1 160 ? -29.705 3.962 19.575 1.00 94.88 160 LYS A N 1
ATOM 1255 C CA . LYS A 1 160 ? -31.117 4.046 19.993 1.00 94.88 160 LYS A CA 1
ATOM 1256 C C . LYS A 1 160 ? -31.475 3.189 21.219 1.00 94.88 160 LYS A C 1
ATOM 1258 O O . LYS A 1 160 ? -32.494 3.439 21.849 1.00 94.88 160 LYS A O 1
ATOM 1263 N N . ASN A 1 161 ? -30.645 2.202 21.561 1.00 93.81 161 ASN A N 1
ATOM 1264 C CA . ASN A 1 161 ? -30.841 1.308 22.704 1.00 93.81 161 ASN A CA 1
ATOM 1265 C C . ASN A 1 161 ? -29.910 1.646 23.883 1.00 93.81 161 ASN A C 1
ATOM 1267 O O . ASN A 1 161 ? -29.947 0.945 24.891 1.00 93.81 161 ASN A O 1
ATOM 1271 N N . LEU A 1 162 ? -29.089 2.701 23.790 1.00 92.94 162 LEU A N 1
ATOM 1272 C CA . LEU A 1 162 ? -28.207 3.157 24.875 1.00 92.94 162 LEU A CA 1
ATOM 1273 C C . LEU A 1 162 ? -28.917 4.045 25.909 1.00 92.94 162 LEU A C 1
ATOM 1275 O O . LEU A 1 162 ? -28.307 4.438 26.896 1.00 92.94 162 LEU A O 1
ATOM 1279 N N . GLY A 1 163 ? -30.208 4.328 25.726 1.00 92.94 163 GLY A N 1
ATOM 1280 C CA . GLY A 1 163 ? -30.948 5.216 26.618 1.00 92.94 163 GLY A CA 1
ATOM 1281 C C . GLY A 1 163 ? -30.545 6.679 26.438 1.00 92.94 163 GLY A C 1
ATOM 1282 O O . GLY A 1 163 ? -30.042 7.083 25.383 1.00 92.94 163 GLY A O 1
ATOM 1283 N N . ILE A 1 164 ? -30.799 7.487 27.465 1.00 95.06 164 ILE A N 1
ATOM 1284 C CA . ILE A 1 164 ? -30.445 8.908 27.464 1.00 95.06 164 ILE A CA 1
ATOM 1285 C C . ILE A 1 164 ? -28.925 9.088 27.559 1.00 95.06 164 ILE A C 1
ATOM 1287 O O . ILE A 1 164 ? -28.239 8.283 28.179 1.00 95.06 164 ILE A O 1
ATOM 1291 N N . PHE A 1 165 ? -28.399 10.164 26.970 1.00 95.00 165 PHE A N 1
ATOM 1292 C CA . PHE A 1 165 ? -26.953 10.411 26.865 1.00 95.00 165 PHE A CA 1
ATOM 1293 C C . PHE A 1 165 ? -26.158 10.255 28.184 1.00 95.00 165 PHE A C 1
ATOM 1295 O O . PHE A 1 165 ? -25.093 9.641 28.141 1.00 95.00 165 PHE A O 1
ATOM 1302 N N . PRO A 1 166 ? -26.654 10.695 29.363 1.00 95.94 166 PRO A N 1
ATOM 1303 C CA . PRO A 1 166 ? -25.941 10.497 30.632 1.00 95.94 166 PRO A CA 1
ATOM 1304 C C . PRO A 1 166 ? -25.709 9.029 31.031 1.00 95.94 166 PRO A C 1
ATOM 1306 O O . PRO A 1 166 ? -24.818 8.749 31.825 1.00 95.94 166 PRO A O 1
ATOM 1309 N N . GLU A 1 167 ? -26.488 8.085 30.499 1.00 93.19 167 GLU A N 1
ATOM 1310 C CA . GLU A 1 167 ? -26.353 6.652 30.794 1.00 93.19 167 GLU A CA 1
ATOM 1311 C C . GLU A 1 167 ? -25.388 5.929 29.845 1.00 93.19 167 GLU A C 1
ATOM 1313 O O . GLU A 1 167 ? -25.125 4.740 30.016 1.00 93.19 167 GLU A O 1
ATOM 1318 N N . TRP A 1 168 ? -24.870 6.605 28.818 1.00 95.38 168 TRP A N 1
ATOM 1319 C CA . TRP A 1 168 ? -24.043 5.945 27.809 1.00 95.38 168 TRP A CA 1
ATOM 1320 C C . TRP A 1 168 ? -22.729 5.441 28.400 1.00 95.38 168 TRP A C 1
ATOM 1322 O O . TRP A 1 168 ? -22.340 4.315 28.117 1.00 95.38 168 TRP A O 1
ATOM 1332 N N . GLU A 1 169 ? -22.073 6.227 29.255 1.00 93.81 169 GLU A N 1
ATOM 1333 C CA . GLU A 1 169 ? -20.789 5.852 29.858 1.00 93.81 169 GLU A CA 1
ATOM 1334 C C . GLU A 1 169 ? -20.888 4.548 30.660 1.00 93.81 169 GLU A C 1
ATOM 1336 O O . GLU A 1 169 ? -20.093 3.633 30.449 1.00 93.81 169 GLU A O 1
ATOM 1341 N N . SER A 1 170 ? -21.911 4.408 31.512 1.00 92.44 170 SER A N 1
ATOM 1342 C CA . SER A 1 170 ? -22.098 3.195 32.319 1.00 92.44 170 SER A CA 1
ATOM 1343 C C . SER A 1 170 ? -22.385 1.960 31.464 1.00 92.44 170 SER A C 1
ATOM 1345 O O . SER A 1 170 ? -21.942 0.863 31.794 1.00 92.44 170 SER A O 1
ATOM 1347 N N . ARG A 1 171 ? -23.080 2.128 30.335 1.00 90.38 171 ARG A N 1
ATOM 1348 C CA . ARG A 1 171 ? -23.354 1.042 29.383 1.00 90.38 171 ARG A CA 1
ATOM 1349 C C . ARG A 1 171 ? -22.124 0.678 28.551 1.00 90.38 171 ARG A C 1
ATOM 1351 O O . ARG A 1 171 ? -21.932 -0.492 28.238 1.00 90.38 171 ARG A O 1
ATOM 1358 N N . LEU A 1 172 ? -21.281 1.656 28.221 1.00 91.94 172 LEU A N 1
ATOM 1359 C CA . LEU A 1 172 ? -20.004 1.434 27.539 1.00 91.94 172 LEU A CA 1
ATOM 1360 C C . LEU A 1 172 ? -18.963 0.786 28.464 1.00 91.94 172 LEU A C 1
ATOM 1362 O O . LEU A 1 172 ? -18.105 0.049 27.978 1.00 91.94 172 LEU A O 1
ATOM 1366 N N . GLN A 1 173 ? -19.065 0.979 29.785 1.00 91.44 173 GLN A N 1
ATOM 1367 C CA . GLN A 1 173 ? -18.184 0.342 30.770 1.00 91.44 173 GLN A CA 1
ATOM 1368 C C . GLN A 1 173 ? -18.189 -1.189 30.651 1.00 91.44 173 GLN A C 1
ATOM 1370 O O . GLN A 1 173 ? -17.143 -1.816 30.788 1.00 91.44 173 GLN A O 1
ATOM 1375 N N . THR A 1 174 ? -19.321 -1.798 30.279 1.00 87.94 174 THR A N 1
ATOM 1376 C CA . THR A 1 174 ? -19.404 -3.247 30.037 1.00 87.94 174 THR A CA 1
ATOM 1377 C C . THR A 1 174 ? -18.436 -3.723 28.944 1.00 87.94 174 THR A C 1
ATOM 1379 O O . THR A 1 174 ? -17.900 -4.824 29.051 1.00 87.94 174 THR A O 1
ATOM 1382 N N . ALA A 1 175 ? -18.152 -2.909 27.916 1.00 90.31 175 ALA A N 1
ATOM 1383 C CA . ALA A 1 175 ? -17.129 -3.246 26.919 1.00 90.31 175 ALA A CA 1
ATOM 1384 C C . ALA A 1 175 ? -15.714 -3.200 27.511 1.00 90.31 175 ALA A C 1
ATOM 1386 O O . ALA A 1 175 ? -14.905 -4.082 27.224 1.00 90.31 175 ALA A O 1
ATOM 1387 N N . MET A 1 176 ? -15.422 -2.213 28.362 1.00 87.00 176 MET A N 1
ATOM 1388 C CA . MET A 1 176 ? -14.132 -2.137 29.051 1.00 87.00 176 MET A CA 1
ATOM 1389 C C . MET A 1 176 ? -13.928 -3.352 29.968 1.00 87.00 176 MET A C 1
ATOM 1391 O O . MET A 1 176 ? -12.881 -3.995 29.905 1.00 87.00 176 MET A O 1
ATOM 1395 N N . ASP A 1 177 ? -14.942 -3.705 30.761 1.00 88.94 177 ASP A N 1
ATOM 1396 C CA . ASP A 1 177 ? -14.902 -4.849 31.680 1.00 88.94 177 ASP A CA 1
ATOM 1397 C C . ASP A 1 177 ? -14.805 -6.183 30.916 1.00 88.94 177 ASP A C 1
ATOM 1399 O O . ASP A 1 177 ? -14.100 -7.105 31.326 1.00 88.94 177 ASP A O 1
ATOM 1403 N N . GLY A 1 178 ? -15.456 -6.262 29.751 1.00 88.38 178 GLY A N 1
ATOM 1404 C CA . GLY A 1 178 ? -15.374 -7.380 28.812 1.00 88.38 178 GLY A CA 1
ATOM 1405 C C . GLY A 1 178 ? -14.070 -7.454 28.009 1.00 88.38 178 GLY A C 1
ATOM 1406 O O . GLY A 1 178 ? -13.958 -8.307 27.132 1.00 88.38 178 GLY A O 1
ATOM 1407 N N . CYS A 1 179 ? -13.089 -6.588 28.290 1.00 86.12 179 CYS A N 1
ATOM 1408 C CA . CYS A 1 179 ? -11.793 -6.533 27.606 1.00 86.12 179 CYS A CA 1
ATOM 1409 C C . CYS A 1 179 ? -11.871 -6.256 26.090 1.00 86.12 179 CYS A C 1
ATOM 1411 O O . CYS A 1 179 ? -10.935 -6.586 25.355 1.00 86.12 179 CYS A O 1
ATOM 1413 N N . TYR A 1 180 ? -12.948 -5.622 25.620 1.00 89.19 180 TYR A N 1
ATOM 1414 C CA . TYR A 1 180 ? -13.034 -5.099 24.257 1.00 89.19 180 TYR A CA 1
ATOM 1415 C C . TYR A 1 180 ? -12.118 -3.877 24.111 1.00 89.19 180 TYR A C 1
ATOM 1417 O O . TYR A 1 180 ? -11.905 -3.121 25.062 1.00 89.19 180 TYR A O 1
ATOM 1425 N N . ASN A 1 181 ? -11.548 -3.685 22.921 1.00 84.00 181 ASN A N 1
ATOM 1426 C CA . ASN A 1 181 ? -10.622 -2.581 22.640 1.00 84.00 181 ASN A CA 1
ATOM 1427 C C . ASN A 1 181 ? -11.076 -1.671 21.490 1.00 84.00 181 ASN A C 1
ATOM 1429 O O . ASN A 1 181 ? -10.343 -0.743 21.136 1.00 84.00 181 ASN A O 1
ATOM 1433 N N . MET A 1 182 ? -12.270 -1.923 20.943 1.00 84.62 182 MET A N 1
ATOM 1434 C CA . MET A 1 182 ? -12.942 -1.101 19.941 1.00 84.62 182 MET A CA 1
ATOM 1435 C C . MET A 1 182 ? -14.457 -1.135 20.125 1.00 84.62 182 MET A C 1
ATOM 1437 O O . MET A 1 182 ? -14.986 -2.206 20.507 1.00 84.62 182 MET A O 1
#

pLDDT: mean 83.68, std 14.29, range [42.72, 96.0]

Sequence (182 aa):
MKKTVLQYLLYDGMNTEGQLFRIKKDNVVHFILDVSLIGCNVRFFINYPDSGVSFKRSEYRELHLNNPTPSGKHLDCFDNYFELKNISVCGSFHFYFSKDGSAPHPPLSKTCLEEGIAGSGYIMVDPDFTGTQVVKGTSGNSCGKKWDLSGVVLQSYLSKNLGIFPEWESRLQTAMDGCYNM

Organism: Schistosoma japonicum (NCBI:txid6182)

InterPro domains:
  IPR010401 Glycogen debranching enzyme [PTHR10569] (1-182)
  IPR029436 Eukaryotic glycogen debranching enzyme, N-terminal domain [PF14699] (30-129)

Radius of gyration: 22.68 Å; chains: 1; bounding box: 62×29×66 Å